Protein AF-A0A7C1LP32-F1 (afdb_monomer)

Mean predicted aligned error: 8.45 Å

Secondary structure (DSSP, 8-state):
--HHHHHHHHHHHHHHHHHHHHHHHHHHT-EE--HHHHHHHTSTTEEEEEETTEE--SHHHHHHHHHHPPTT-EE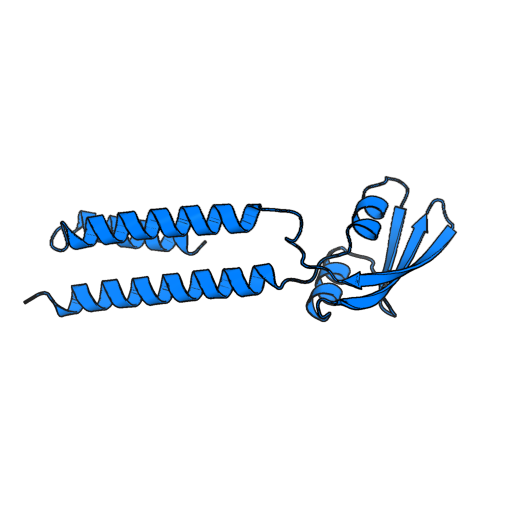EEEEEETTEEEEEEEE-EETTTT--HHHHHHHHHHHHHHHHHHHHHHTTT-HHHHHHHHHHHHHHT-

Nearest PDB structures (foldseek):
  4ynn-assembly1_A  TM=8.964E-01  e=3.195E-02  Legionella pneumophila subsp. pneumophila str. Philadelphia 1
  3stj-assembly1_A  TM=7.457E-01  e=2.047E-02  Escherichia coli K-12
  3pv2-assembly1_C  TM=7.127E-01  e=2.047E-02  Legionella fallonii
  5b6l-assembly1_A  TM=7.289E-01  e=1.921E-02  Synechocystis sp. PCC 6803 substr. Kazusa
  3pv3-assembly1_B  TM=7.305E-01  e=6.433E-02  Legionella fallonii

Foldseek 3D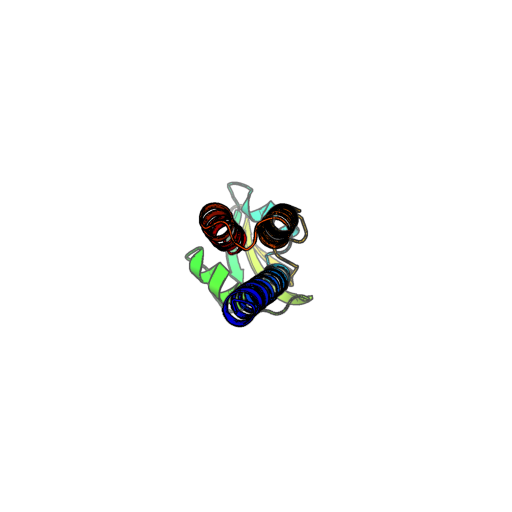i:
DCVVVLVVLVVVLVVLLVVLVVVLVVLQQQWDDDPVVVVQCVDPQKDWQDKAPGGDPDPVSVSVVSVPDGFQDWIWTFMAGNNDTDIDIDGIHGRCPPPCVSVVLLVVLVVLQVVLVVLCVVCVPDPVSVVSNVVSSVSSSD

pLDDT: mean 81.89, std 6.76, range [48.66, 89.75]

Solvent-accessible surface area (backbone atoms only — not comparable to full-atom values): 7830 Å² total; per-residue (Å²): 143,66,66,65,67,53,51,52,54,52,53,51,51,51,50,50,51,53,51,43,52,49,51,50,52,54,56,55,66,34,40,23,79,34,65,74,60,53,60,44,50,69,38,95,62,30,46,69,44,28,49,65,94,46,74,39,91,48,75,65,48,51,54,54,53,37,72,74,49,55,68,66,41,77,43,40,35,35,33,34,48,84,88,40,80,45,79,44,81,48,47,31,31,50,55,49,74,88,47,68,62,68,58,53,54,51,51,52,25,50,51,41,44,52,52,26,50,52,48,28,70,78,34,68,85,41,71,66,32,52,52,49,29,53,53,36,49,60,61,44,67,111

Structure (mmCIF, N/CA/C/O backbone):
data_AF-A0A7C1LP32-F1
#
_entry.id   AF-A0A7C1LP32-F1
#
loop_
_atom_site.group_PDB
_atom_site.id
_atom_site.type_symbol
_atom_site.label_atom_id
_atom_site.label_alt_id
_atom_site.label_comp_id
_atom_site.label_asym_id
_atom_site.label_entity_id
_atom_site.label_seq_id
_atom_site.pdbx_PDB_ins_code
_atom_site.Cartn_x
_atom_site.Cartn_y
_atom_site.Cartn_z
_atom_site.occupancy
_atom_site.B_iso_or_equiv
_atom_site.auth_seq_id
_atom_site.auth_comp_id
_atom_site.auth_asym_id
_atom_site.auth_atom_id
_atom_site.pdbx_PDB_model_num
ATOM 1 N N . MET A 1 1 ? 18.388 -2.926 -39.369 1.00 48.66 1 MET A N 1
ATOM 2 C CA . MET A 1 1 ? 17.223 -3.683 -38.848 1.00 48.66 1 MET A CA 1
ATOM 3 C C . MET A 1 1 ? 17.273 -3.695 -37.317 1.00 48.66 1 MET A C 1
ATOM 5 O O . MET A 1 1 ? 17.998 -4.498 -36.754 1.00 48.66 1 MET A O 1
ATOM 9 N N . ARG A 1 2 ? 16.574 -2.775 -36.631 1.00 56.00 2 ARG A N 1
ATOM 10 C CA . ARG A 1 2 ? 16.504 -2.707 -35.147 1.00 56.00 2 ARG A CA 1
ATOM 11 C C . ARG A 1 2 ? 15.082 -2.411 -34.616 1.00 56.00 2 ARG A C 1
ATOM 13 O O . ARG A 1 2 ? 14.920 -1.964 -33.490 1.00 56.00 2 ARG A O 1
ATOM 20 N N . LYS A 1 3 ? 14.029 -2.685 -35.401 1.00 61.69 3 LYS A N 1
ATOM 21 C CA . LYS A 1 3 ? 12.632 -2.403 -34.996 1.00 61.69 3 LYS A CA 1
ATOM 22 C C . LYS A 1 3 ? 12.109 -3.349 -33.906 1.00 61.69 3 LYS A C 1
ATOM 24 O O . LYS A 1 3 ? 11.357 -2.914 -33.048 1.00 61.69 3 LYS A O 1
ATOM 29 N N . ILE A 1 4 ? 12.544 -4.610 -33.910 1.00 70.69 4 ILE A N 1
ATOM 30 C CA . ILE A 1 4 ? 12.111 -5.641 -32.951 1.00 70.69 4 ILE A CA 1
ATOM 31 C C . ILE A 1 4 ? 12.537 -5.325 -31.502 1.00 70.69 4 ILE A C 1
ATOM 33 O O . ILE A 1 4 ? 11.660 -5.307 -30.642 1.00 70.69 4 ILE A O 1
ATOM 37 N N . PRO A 1 5 ? 13.819 -5.016 -31.194 1.00 72.31 5 PRO A N 1
ATOM 38 C CA . PRO A 1 5 ? 14.211 -4.685 -29.819 1.00 72.31 5 PRO A CA 1
ATOM 39 C C . PRO A 1 5 ? 13.566 -3.385 -29.323 1.00 72.31 5 PRO A C 1
ATOM 41 O O . PRO A 1 5 ? 13.259 -3.262 -28.142 1.00 72.31 5 PRO A O 1
ATOM 44 N N . PHE A 1 6 ? 13.319 -2.434 -30.227 1.00 71.62 6 PHE A N 1
ATOM 45 C CA . PHE A 1 6 ? 12.597 -1.204 -29.918 1.00 71.62 6 PHE A CA 1
ATOM 46 C C . PHE A 1 6 ? 11.134 -1.476 -29.535 1.00 71.62 6 PHE A C 1
ATOM 48 O O . PHE A 1 6 ? 10.679 -1.004 -28.495 1.00 71.62 6 PHE A O 1
ATOM 55 N N . LEU A 1 7 ? 10.420 -2.287 -30.326 1.00 76.19 7 LEU A N 1
ATOM 56 C CA . LEU A 1 7 ? 9.026 -2.648 -30.053 1.00 76.19 7 LEU A CA 1
ATOM 57 C C . LEU A 1 7 ? 8.888 -3.453 -28.757 1.00 76.19 7 LEU A C 1
ATOM 59 O O . LEU A 1 7 ? 8.012 -3.150 -27.956 1.00 76.19 7 LEU A O 1
ATOM 63 N N . LEU A 1 8 ? 9.789 -4.416 -28.525 1.00 78.19 8 LEU A N 1
ATOM 64 C CA . LEU A 1 8 ? 9.825 -5.215 -27.297 1.00 78.19 8 LEU A CA 1
ATOM 65 C C . LEU A 1 8 ? 10.028 -4.347 -26.051 1.00 78.19 8 LEU A C 1
ATOM 67 O O . LEU A 1 8 ? 9.316 -4.518 -25.061 1.00 78.19 8 LEU A O 1
ATOM 71 N N . SER A 1 9 ? 10.966 -3.394 -26.108 1.00 74.50 9 SER A N 1
ATOM 72 C CA . SER A 1 9 ? 11.214 -2.459 -25.005 1.00 74.50 9 SER A CA 1
ATOM 73 C C . SER A 1 9 ? 9.964 -1.639 -24.692 1.00 74.50 9 SER A C 1
ATOM 75 O O . SER A 1 9 ? 9.576 -1.538 -23.532 1.00 74.50 9 SER A O 1
ATOM 77 N N . LEU A 1 10 ? 9.290 -1.124 -25.726 1.00 77.62 10 LEU A N 1
ATOM 78 C CA . LEU A 1 10 ? 8.077 -0.323 -25.573 1.00 77.62 10 LEU A CA 1
ATOM 79 C C . LEU A 1 10 ? 6.913 -1.136 -24.985 1.00 77.62 10 LEU A C 1
ATOM 81 O O . LEU A 1 10 ? 6.231 -0.660 -24.080 1.00 77.62 10 LEU A O 1
ATOM 85 N N . THR A 1 11 ? 6.703 -2.370 -25.458 1.00 82.44 11 THR A N 1
ATOM 86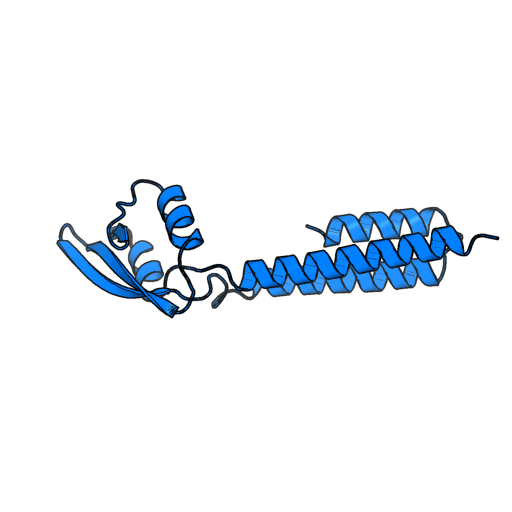 C CA . THR A 1 11 ? 5.661 -3.256 -24.915 1.00 82.44 11 THR A CA 1
ATOM 87 C C . THR A 1 11 ? 5.930 -3.632 -23.465 1.00 82.44 11 THR A C 1
ATOM 89 O O . THR A 1 11 ? 5.001 -3.655 -22.664 1.00 82.44 11 THR A O 1
ATOM 92 N N . CYS A 1 12 ? 7.193 -3.875 -23.104 1.00 79.69 12 CYS A N 1
ATOM 93 C CA . CYS A 1 12 ? 7.566 -4.202 -21.732 1.00 79.69 12 CYS A CA 1
ATOM 94 C C . CYS A 1 12 ? 7.300 -3.014 -20.800 1.00 79.69 12 CYS A C 1
ATOM 96 O O . CYS A 1 12 ? 6.708 -3.180 -19.736 1.00 79.69 12 CYS A O 1
ATOM 98 N N . GLY A 1 13 ? 7.627 -1.797 -21.245 1.00 77.31 13 GLY A N 1
ATOM 99 C CA . GLY A 1 13 ? 7.272 -0.603 -20.495 1.00 77.31 13 GLY A CA 1
ATOM 100 C C . GLY A 1 13 ? 5.762 -0.419 -20.340 1.00 77.31 13 GLY A C 1
ATOM 101 O O . GLY A 1 13 ? 5.273 -0.146 -19.247 1.00 77.31 13 GLY A O 1
ATOM 102 N N . PHE A 1 14 ? 4.985 -0.651 -21.396 1.00 82.56 14 PHE A N 1
ATOM 103 C CA . PHE A 1 14 ? 3.529 -0.580 -21.289 1.00 82.56 14 PHE A CA 1
ATOM 104 C C . PHE A 1 14 ? 2.964 -1.578 -20.264 1.00 82.56 14 PHE A C 1
ATOM 106 O O . PHE A 1 14 ? 2.103 -1.215 -19.466 1.00 82.56 14 PHE A O 1
ATOM 113 N N . ILE A 1 15 ? 3.495 -2.806 -20.222 1.00 85.19 15 ILE A N 1
ATOM 114 C CA . ILE A 1 15 ? 3.122 -3.812 -19.216 1.00 85.19 15 ILE A CA 1
ATOM 115 C C . ILE A 1 15 ? 3.430 -3.313 -17.799 1.00 85.19 15 ILE A C 1
ATOM 117 O O . ILE A 1 15 ? 2.579 -3.433 -16.922 1.00 85.19 15 ILE A O 1
ATOM 121 N N . ILE A 1 16 ? 4.602 -2.712 -17.572 1.00 82.31 16 ILE A N 1
ATOM 122 C CA . ILE A 1 16 ? 4.968 -2.164 -16.257 1.00 82.31 16 ILE A CA 1
ATOM 123 C C . ILE A 1 16 ? 3.979 -1.071 -15.833 1.00 82.31 16 ILE A C 1
ATOM 125 O O . ILE A 1 16 ? 3.504 -1.096 -14.703 1.00 82.31 16 ILE A O 1
ATOM 129 N N . ILE A 1 17 ? 3.598 -0.165 -16.741 1.00 82.56 17 ILE A N 1
ATOM 130 C CA . ILE A 1 17 ? 2.599 0.879 -16.454 1.00 82.56 17 ILE A CA 1
ATOM 131 C C . ILE A 1 17 ? 1.261 0.255 -16.044 1.00 82.56 17 ILE A C 1
ATOM 133 O O . ILE A 1 17 ? 0.660 0.681 -15.057 1.00 82.56 17 ILE A O 1
ATOM 137 N N . LEU A 1 18 ? 0.798 -0.768 -16.769 1.00 85.31 18 LEU A N 1
ATOM 138 C CA . LEU A 1 18 ? -0.441 -1.470 -16.430 1.00 85.31 18 LEU A CA 1
ATOM 139 C C . LEU A 1 18 ? -0.364 -2.130 -15.048 1.00 85.31 18 LEU A C 1
ATOM 141 O O . LEU A 1 18 ? -1.317 -2.024 -14.277 1.00 85.31 18 LEU A O 1
ATOM 145 N N . ILE A 1 19 ? 0.765 -2.762 -14.714 1.00 86.62 19 ILE A N 1
ATOM 146 C CA . ILE A 1 19 ? 0.990 -3.371 -13.396 1.00 86.62 19 ILE A CA 1
ATOM 147 C C . ILE A 1 19 ? 0.992 -2.300 -12.298 1.00 86.62 19 ILE A C 1
ATOM 149 O O . ILE A 1 19 ? 0.327 -2.492 -11.283 1.00 86.62 19 ILE A O 1
ATOM 153 N N . SER A 1 20 ? 1.659 -1.159 -12.500 1.00 83.12 20 SER A N 1
ATOM 154 C CA . SER A 1 20 ? 1.672 -0.055 -11.529 1.00 83.12 20 SER A CA 1
ATOM 155 C C . SER A 1 20 ? 0.271 0.523 -11.297 1.00 83.12 20 SER A C 1
ATOM 157 O O . SER A 1 20 ? -0.128 0.741 -10.153 1.00 83.12 20 SER A O 1
ATOM 159 N N . ILE A 1 21 ? -0.518 0.726 -12.361 1.00 84.69 21 ILE A N 1
ATOM 160 C CA . ILE A 1 21 ? -1.911 1.196 -12.250 1.00 84.69 21 ILE A CA 1
ATOM 161 C C . ILE A 1 21 ? -2.774 0.162 -11.517 1.00 84.69 21 ILE A C 1
ATOM 163 O O . ILE A 1 21 ? -3.583 0.523 -10.660 1.00 84.69 21 ILE A O 1
ATOM 167 N N . TYR A 1 22 ? -2.597 -1.123 -11.824 1.00 86.56 22 TYR A N 1
ATOM 168 C CA . TYR A 1 22 ? -3.313 -2.203 -11.153 1.00 86.56 22 TYR A CA 1
ATOM 169 C C . TYR A 1 22 ? -2.959 -2.284 -9.661 1.00 86.56 22 TYR A C 1
ATOM 171 O O . TYR A 1 22 ? -3.854 -2.309 -8.816 1.00 86.56 22 TYR A O 1
ATOM 179 N N . GLY A 1 23 ? -1.668 -2.228 -9.323 1.00 84.31 23 GLY A N 1
ATOM 180 C CA . GLY A 1 23 ? -1.187 -2.175 -7.942 1.00 84.31 23 GLY A CA 1
ATOM 181 C C . GLY A 1 23 ? -1.745 -0.969 -7.185 1.00 84.31 23 GLY A C 1
ATOM 182 O O . GLY A 1 23 ? -2.223 -1.109 -6.060 1.00 84.31 23 GLY A O 1
ATOM 183 N N . PHE A 1 24 ? -1.797 0.202 -7.825 1.00 83.94 24 PHE A N 1
ATOM 184 C CA . PHE A 1 24 ? -2.437 1.387 -7.259 1.00 83.94 24 PHE A CA 1
ATOM 185 C C . PHE A 1 24 ? -3.940 1.189 -7.013 1.00 83.94 24 PHE A C 1
ATOM 187 O O . PHE A 1 24 ? -4.453 1.591 -5.968 1.00 83.94 24 PHE A O 1
ATOM 194 N N . SER A 1 25 ? -4.656 0.552 -7.943 1.00 83.00 25 SER A N 1
ATOM 195 C CA . SER A 1 25 ? -6.078 0.240 -7.770 1.00 83.00 25 SER A CA 1
ATOM 196 C C . SER A 1 25 ? -6.310 -0.678 -6.567 1.00 83.00 25 SER A C 1
ATOM 198 O O . SER A 1 25 ? -7.219 -0.425 -5.777 1.00 83.00 25 SER A O 1
ATOM 200 N N . LEU A 1 26 ? -5.468 -1.701 -6.390 1.00 83.25 26 LEU A N 1
ATOM 201 C CA . LEU A 1 26 ? -5.517 -2.593 -5.229 1.00 83.25 26 LEU A CA 1
ATOM 202 C C . LEU A 1 26 ? -5.222 -1.845 -3.925 1.00 83.25 26 LEU A C 1
ATOM 204 O O . LEU A 1 26 ? -5.970 -1.973 -2.958 1.00 83.25 26 LEU A O 1
ATOM 208 N N . LEU A 1 27 ? -4.182 -1.006 -3.907 1.00 81.50 27 LEU A N 1
ATOM 209 C CA . LEU A 1 27 ? -3.851 -0.172 -2.748 1.00 81.50 27 LEU A CA 1
ATOM 210 C C . LEU A 1 27 ? -5.007 0.756 -2.375 1.00 81.50 27 LEU A C 1
ATOM 212 O O . LEU A 1 27 ? -5.317 0.912 -1.195 1.00 81.50 27 LEU A O 1
ATOM 216 N N . ARG A 1 28 ? -5.677 1.344 -3.371 1.00 80.44 28 ARG A N 1
ATOM 217 C CA . ARG A 1 28 ? -6.832 2.214 -3.146 1.00 80.44 28 ARG A CA 1
ATOM 218 C C . ARG A 1 28 ? -7.992 1.463 -2.503 1.00 80.44 28 ARG A C 1
ATOM 220 O O . ARG A 1 28 ? -8.693 2.075 -1.711 1.00 80.44 28 ARG A O 1
ATOM 227 N N . GLN A 1 29 ? -8.171 0.180 -2.809 1.00 83.12 29 GLN A N 1
ATOM 228 C CA . GLN A 1 29 ? -9.213 -0.684 -2.244 1.00 83.12 29 GLN A CA 1
ATOM 229 C C . GLN A 1 29 ? -8.837 -1.304 -0.893 1.00 83.12 29 GLN A C 1
ATOM 231 O O . GLN A 1 29 ? -9.628 -2.064 -0.342 1.00 83.12 29 GLN A O 1
ATOM 236 N N . ARG A 1 30 ? -7.663 -0.983 -0.332 1.00 85.31 30 ARG A N 1
ATOM 237 C CA . ARG A 1 30 ? -7.269 -1.482 0.986 1.00 85.31 30 ARG A CA 1
ATOM 238 C C . ARG A 1 30 ? -8.270 -1.006 2.055 1.00 85.31 30 ARG A C 1
ATOM 240 O O . ARG A 1 30 ? -8.440 0.211 2.206 1.00 85.31 30 ARG A O 1
ATOM 247 N N . PRO A 1 31 ? -8.887 -1.918 2.822 1.00 86.75 31 PRO A N 1
ATOM 248 C CA . PRO A 1 31 ? -9.715 -1.564 3.967 1.00 86.75 31 PRO A CA 1
ATOM 249 C C . PRO A 1 31 ? -8.868 -0.908 5.057 1.00 86.75 31 PRO A C 1
ATOM 251 O O . PRO A 1 31 ? -7.721 -1.286 5.302 1.00 86.75 31 PRO A O 1
ATOM 254 N N . GLY A 1 32 ? -9.427 0.100 5.709 1.00 86.62 32 GLY A N 1
ATOM 255 C CA . GLY A 1 32 ? -8.821 0.770 6.845 1.00 86.62 32 GLY A CA 1
ATOM 256 C C . GLY A 1 32 ? -9.830 0.996 7.957 1.00 86.62 32 GLY A C 1
ATOM 257 O O . GLY A 1 32 ? -11.045 0.978 7.739 1.00 86.62 32 GLY A O 1
ATOM 258 N N . LEU A 1 33 ? -9.297 1.231 9.154 1.00 85.62 33 LEU A N 1
ATOM 259 C CA . LEU A 1 33 ? -10.106 1.614 10.300 1.00 85.62 33 LEU A CA 1
ATOM 260 C C . LEU A 1 33 ? -10.848 2.931 10.022 1.00 85.62 33 LEU A C 1
ATOM 262 O O . LEU A 1 33 ? -10.256 3.857 9.450 1.00 85.62 33 LEU A O 1
ATOM 266 N N . PRO A 1 34 ? -12.117 3.042 10.444 1.00 85.31 34 PRO A N 1
ATOM 267 C CA . PRO A 1 34 ? -12.860 4.286 10.345 1.00 85.31 34 PRO A CA 1
ATOM 268 C C . PRO A 1 34 ? -12.185 5.395 11.166 1.00 85.31 34 PRO A C 1
ATOM 270 O O . PRO A 1 34 ? -11.571 5.111 12.201 1.00 85.31 34 PRO A O 1
ATOM 273 N N . PRO A 1 35 ? -12.294 6.662 10.722 1.00 82.25 35 PRO A N 1
ATOM 274 C CA . PRO A 1 35 ? -11.637 7.793 11.375 1.00 82.25 35 PRO A CA 1
ATOM 275 C C . PRO A 1 35 ? -12.028 7.910 12.849 1.00 82.25 35 PRO A C 1
ATOM 277 O O . PRO A 1 35 ? -11.167 8.144 13.682 1.00 82.25 35 PRO A O 1
ATOM 280 N N . GLU A 1 36 ? -13.283 7.610 13.189 1.00 83.38 36 GLU A N 1
ATOM 281 C CA . GLU A 1 36 ? -13.788 7.617 14.566 1.00 83.38 36 GLU A CA 1
ATOM 282 C C . GLU A 1 36 ? -12.969 6.719 15.504 1.00 83.38 36 GLU A C 1
ATOM 284 O O . GLU A 1 36 ? -12.577 7.146 16.586 1.00 83.38 36 GLU A O 1
ATOM 289 N N . ILE A 1 37 ? -12.659 5.491 15.080 1.00 83.75 37 ILE A N 1
ATOM 290 C CA . ILE A 1 37 ? -11.860 4.542 15.866 1.00 83.75 37 ILE A CA 1
ATOM 291 C C . ILE A 1 37 ? -10.380 4.930 15.830 1.00 83.75 37 ILE A C 1
ATOM 293 O O . ILE A 1 37 ? -9.687 4.860 16.843 1.00 83.75 37 ILE A O 1
ATOM 297 N N . LYS A 1 38 ? -9.887 5.393 14.678 1.00 82.88 38 LYS A N 1
ATOM 298 C CA . LYS A 1 38 ? -8.487 5.796 14.505 1.00 82.88 38 LYS A CA 1
ATOM 299 C C . LYS A 1 38 ? -8.114 7.012 15.361 1.00 82.88 38 LYS A C 1
ATOM 301 O O . LYS A 1 38 ? -7.011 7.053 15.905 1.00 82.88 38 LYS A O 1
ATOM 306 N N . ASP A 1 39 ? -9.018 7.975 15.487 1.00 83.06 39 ASP A N 1
ATOM 307 C CA . ASP A 1 39 ? -8.845 9.175 16.308 1.00 83.06 39 ASP A CA 1
ATOM 308 C C . ASP A 1 39 ? -8.956 8.849 17.801 1.00 83.06 39 ASP A C 1
ATOM 310 O O . ASP A 1 39 ? -8.281 9.467 18.626 1.00 83.06 39 ASP A O 1
ATOM 314 N N . LEU A 1 40 ? -9.767 7.845 18.154 1.00 81.75 40 LEU A N 1
ATOM 315 C CA . LEU A 1 40 ? -9.843 7.318 19.513 1.00 81.75 40 LEU A CA 1
ATOM 316 C C . LEU A 1 40 ? -8.538 6.623 19.912 1.00 81.75 40 LEU A C 1
ATOM 318 O O . LEU A 1 40 ? -7.964 7.008 20.922 1.00 81.75 40 LEU A O 1
ATOM 322 N N . ILE A 1 41 ? -8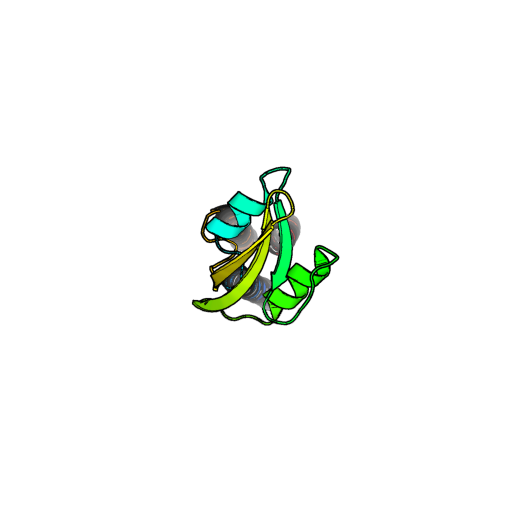.017 5.695 19.102 1.00 81.00 41 ILE A N 1
ATOM 323 C CA . ILE A 1 41 ? -6.765 4.959 19.383 1.00 81.00 41 ILE A CA 1
ATOM 324 C C . ILE A 1 41 ? -5.542 5.893 19.468 1.00 81.00 41 ILE A C 1
ATOM 326 O O . ILE A 1 41 ? -4.565 5.583 20.144 1.00 81.00 41 ILE A O 1
ATOM 330 N N . GLN A 1 42 ? -5.562 7.050 18.797 1.00 79.81 42 GLN A N 1
ATOM 331 C CA . GLN A 1 42 ? -4.481 8.037 18.920 1.00 79.81 42 GLN A CA 1
ATOM 332 C C . GLN A 1 42 ? -4.429 8.722 20.294 1.00 79.81 42 GLN A C 1
ATOM 334 O O . GLN A 1 42 ? -3.398 9.302 20.646 1.00 79.81 42 GLN A O 1
ATOM 339 N N . LYS A 1 43 ? -5.506 8.665 21.086 1.00 81.25 43 LYS A N 1
ATOM 340 C CA . LYS A 1 43 ? -5.499 9.161 22.465 1.00 81.25 43 LYS A CA 1
ATOM 341 C C . LYS A 1 43 ? -4.766 8.155 23.356 1.00 81.25 43 LYS A C 1
ATOM 343 O O . LYS A 1 43 ? -4.981 6.954 23.254 1.00 81.25 43 LYS A O 1
ATOM 348 N N . LYS A 1 44 ? -3.898 8.657 24.242 1.00 66.56 44 LYS A N 1
ATOM 349 C CA . LYS A 1 44 ? -2.970 7.839 25.051 1.00 66.56 44 LYS A CA 1
ATOM 350 C C . LYS A 1 44 ? -3.642 6.796 25.955 1.00 66.56 44 LYS A C 1
ATOM 352 O O . LYS A 1 44 ? -2.977 5.830 26.310 1.00 66.56 44 LYS A O 1
ATOM 357 N N . ASP A 1 45 ? -4.921 6.970 26.266 1.00 75.75 45 ASP A N 1
ATOM 358 C CA . ASP A 1 45 ? -5.658 6.146 27.231 1.00 75.75 45 ASP A CA 1
ATOM 359 C C . ASP A 1 45 ? -6.672 5.204 26.563 1.00 75.75 45 ASP A C 1
ATOM 361 O O . ASP A 1 45 ? -7.590 4.701 27.210 1.00 75.75 45 ASP A O 1
ATOM 365 N N . VAL A 1 46 ? -6.519 4.980 25.251 1.00 80.62 46 VAL A N 1
ATOM 366 C CA . VAL A 1 46 ? -7.450 4.184 24.455 1.00 80.62 46 VAL A CA 1
ATOM 367 C C . VAL A 1 46 ? -6.751 3.007 23.787 1.00 80.62 46 VAL A C 1
ATOM 369 O O . VAL A 1 46 ? -5.783 3.180 23.045 1.00 80.62 46 VAL A O 1
ATOM 372 N N . LYS A 1 47 ? -7.273 1.797 24.001 1.00 83.75 47 LYS A N 1
ATOM 373 C CA . LYS A 1 47 ? -6.731 0.569 23.410 1.00 83.75 47 LYS A CA 1
ATOM 374 C C . LYS A 1 47 ? -7.805 -0.201 22.656 1.00 83.75 47 LYS A C 1
ATOM 376 O O . LYS A 1 47 ? -8.850 -0.525 23.205 1.00 83.75 47 LYS A O 1
ATOM 381 N N . LEU A 1 48 ? -7.527 -0.554 21.405 1.00 84.12 48 LEU A N 1
ATOM 382 C CA . LEU A 1 48 ? -8.367 -1.485 20.659 1.00 84.12 48 LEU A CA 1
ATOM 383 C C . LEU A 1 48 ? -8.127 -2.908 21.183 1.00 84.12 48 LEU A C 1
ATOM 385 O O . LEU A 1 48 ? -6.999 -3.397 21.127 1.00 84.12 48 LEU A O 1
ATOM 389 N N . ILE A 1 49 ? -9.169 -3.547 21.718 1.00 87.75 49 ILE A N 1
ATOM 390 C CA . ILE A 1 49 ? -9.077 -4.891 22.306 1.00 87.75 49 ILE A CA 1
ATOM 391 C C . ILE A 1 49 ? -9.501 -5.954 21.293 1.00 87.75 49 ILE A C 1
ATOM 393 O O . ILE A 1 49 ? -8.881 -7.015 21.225 1.00 87.75 49 ILE A O 1
ATOM 397 N N . GLN A 1 50 ? -10.571 -5.696 20.541 1.00 88.50 50 GLN A N 1
ATOM 398 C CA . GLN A 1 50 ? -11.221 -6.707 19.711 1.00 88.50 50 GLN A CA 1
ATOM 399 C C . GLN A 1 50 ? -11.903 -6.068 18.502 1.00 88.50 50 GLN A C 1
ATOM 401 O O . GLN A 1 50 ? -12.450 -4.967 18.601 1.00 88.50 50 GLN A O 1
ATOM 406 N N . ILE A 1 51 ? -11.885 -6.786 17.382 1.00 87.50 51 ILE A N 1
ATOM 407 C CA . ILE A 1 51 ?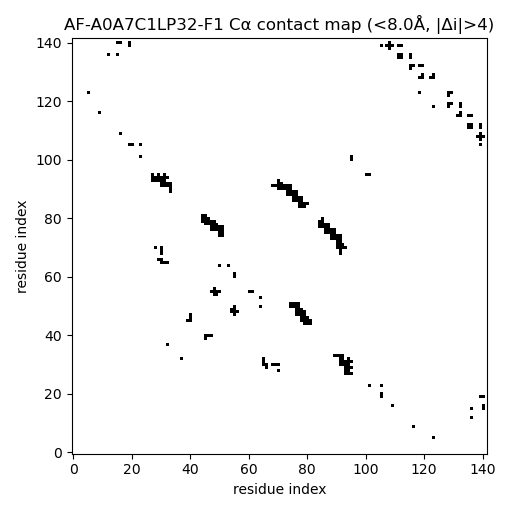 -12.754 -6.532 16.232 1.00 87.50 51 ILE A CA 1
ATOM 408 C C . ILE A 1 51 ? -13.551 -7.813 15.986 1.00 87.50 51 ILE A C 1
ATOM 410 O O . ILE A 1 51 ? -12.960 -8.880 15.814 1.00 87.50 51 ILE A O 1
ATOM 414 N N . ASP A 1 52 ? -14.875 -7.701 15.969 1.00 87.19 52 ASP A N 1
ATOM 415 C CA . ASP A 1 52 ? -15.827 -8.810 15.931 1.00 87.19 52 ASP A CA 1
ATOM 416 C C . ASP A 1 52 ? -15.511 -9.833 17.034 1.00 87.19 52 ASP A C 1
ATOM 418 O O . ASP A 1 52 ? -15.519 -9.484 18.212 1.00 87.19 52 ASP A O 1
ATOM 422 N N . ASP A 1 53 ? -15.152 -11.064 16.670 1.00 85.75 53 ASP A N 1
ATOM 423 C CA . ASP A 1 53 ? -14.796 -12.147 17.595 1.00 85.75 53 ASP A CA 1
ATOM 424 C C . ASP A 1 53 ? -13.275 -12.332 17.765 1.00 85.75 53 ASP A C 1
ATOM 426 O O . ASP A 1 53 ? -12.820 -13.275 18.416 1.00 85.75 53 ASP A O 1
ATOM 430 N N . ILE A 1 54 ? -12.458 -11.455 17.167 1.00 86.19 54 ILE A N 1
ATOM 431 C CA . ILE A 1 54 ? -11.001 -11.618 17.104 1.00 86.19 54 ILE A CA 1
ATOM 432 C C . ILE A 1 54 ? -10.317 -10.590 18.002 1.00 86.19 54 ILE A C 1
ATOM 434 O O . ILE A 1 54 ? -10.393 -9.377 17.786 1.00 86.19 54 ILE A O 1
ATOM 438 N N . ARG A 1 55 ? -9.607 -11.090 19.017 1.00 87.81 55 ARG A N 1
ATOM 439 C CA . ARG A 1 55 ? -8.819 -10.268 19.939 1.00 87.81 55 ARG A CA 1
ATOM 440 C C . ARG A 1 55 ? -7.545 -9.766 19.262 1.00 87.81 55 ARG A C 1
ATOM 442 O O . ARG A 1 55 ? -6.837 -10.536 18.620 1.00 87.81 55 ARG A O 1
ATOM 449 N N . ILE A 1 56 ? -7.239 -8.489 19.458 1.00 87.75 56 ILE A N 1
ATOM 450 C CA . ILE A 1 56 ? -6.058 -7.827 18.910 1.00 87.75 56 ILE A CA 1
ATOM 451 C C . ILE A 1 56 ? -5.028 -7.669 20.021 1.00 87.75 56 ILE A C 1
ATOM 453 O O . ILE A 1 56 ? -5.229 -6.931 20.988 1.00 87.75 56 ILE A O 1
ATOM 457 N N . GLU A 1 57 ? -3.898 -8.356 19.879 1.00 86.12 57 GLU A N 1
ATOM 458 C CA . GLU A 1 57 ? -2.755 -8.203 20.783 1.00 86.12 57 GLU A CA 1
ATOM 459 C C . GLU A 1 57 ? -1.618 -7.441 20.110 1.00 86.12 57 GLU A C 1
ATOM 461 O O . GLU A 1 57 ? -0.884 -6.688 20.758 1.00 86.12 57 GLU A O 1
ATOM 466 N N . ARG A 1 58 ? -1.475 -7.626 18.795 1.00 85.06 58 ARG A N 1
ATOM 467 C CA . ARG A 1 58 ? -0.424 -7.032 17.978 1.00 85.06 58 ARG A CA 1
ATOM 468 C C . ARG A 1 58 ? -1.028 -6.266 16.815 1.00 85.06 58 ARG A C 1
ATOM 470 O O . ARG A 1 58 ? -2.073 -6.611 16.277 1.00 85.06 58 ARG A O 1
ATOM 477 N N . LYS A 1 59 ? -0.269 -5.287 16.327 1.00 82.88 59 LYS A N 1
ATOM 478 C CA . LYS A 1 59 ? -0.610 -4.540 15.109 1.00 82.88 59 LYS A CA 1
ATOM 479 C C . LYS A 1 59 ? -0.795 -5.444 13.876 1.00 82.88 59 LYS A C 1
ATOM 481 O O . LYS A 1 59 ? -1.566 -5.120 12.987 1.00 82.88 59 LYS A O 1
ATOM 486 N N . MET A 1 60 ? -0.104 -6.583 13.826 1.00 84.62 60 MET A N 1
ATOM 487 C CA . MET A 1 60 ? -0.250 -7.557 12.739 1.00 84.62 60 MET A CA 1
ATOM 488 C C . MET A 1 60 ? -1.632 -8.223 12.729 1.00 84.62 60 MET A C 1
ATOM 490 O O . MET A 1 60 ? -2.141 -8.529 11.656 1.00 84.62 60 MET A O 1
ATOM 494 N N . ASP A 1 61 ? -2.251 -8.406 13.898 1.00 86.56 61 ASP A N 1
ATOM 495 C CA . ASP A 1 61 ? -3.579 -9.017 14.008 1.00 86.56 61 ASP A CA 1
ATOM 496 C C . ASP A 1 61 ? -4.634 -8.069 13.427 1.00 86.56 61 ASP A C 1
ATOM 498 O O . ASP A 1 61 ? -5.498 -8.486 12.660 1.00 86.56 61 ASP A O 1
ATOM 502 N N . GLU A 1 62 ? -4.498 -6.768 13.704 1.00 86.38 62 GLU A N 1
ATOM 503 C CA . GLU A 1 62 ? -5.305 -5.717 13.075 1.00 86.38 62 GLU A CA 1
ATOM 504 C C . GLU A 1 62 ? -5.169 -5.760 11.544 1.00 86.38 62 GLU A C 1
ATOM 506 O O . GLU A 1 62 ? -6.172 -5.794 10.833 1.00 86.38 62 GLU A O 1
ATOM 511 N N . GLU A 1 63 ? -3.939 -5.812 11.020 1.00 85.88 63 GLU A N 1
ATOM 512 C CA . GLU A 1 63 ? -3.697 -5.884 9.572 1.00 85.88 63 GLU A CA 1
ATOM 513 C C . GLU A 1 63 ? -4.278 -7.157 8.942 1.00 85.88 63 GLU A C 1
ATOM 515 O O . GLU A 1 63 ? -4.820 -7.104 7.834 1.00 85.88 63 GLU A O 1
ATOM 520 N N . PHE A 1 64 ? -4.207 -8.285 9.649 1.00 87.44 64 PHE A N 1
ATOM 521 C CA . PHE A 1 64 ? -4.775 -9.552 9.208 1.00 87.44 64 PHE A CA 1
ATOM 522 C C . PHE A 1 64 ? -6.304 -9.499 9.129 1.00 87.44 64 PHE A C 1
ATOM 524 O O . PHE A 1 64 ? -6.870 -9.908 8.114 1.00 87.44 64 PHE A O 1
ATOM 531 N N . ILE A 1 65 ? -6.973 -8.947 10.144 1.00 87.75 65 ILE A N 1
ATOM 532 C CA . ILE A 1 65 ? -8.433 -8.776 10.143 1.00 87.75 65 ILE A CA 1
ATOM 533 C C . ILE A 1 65 ? -8.841 -7.835 9.010 1.00 87.75 65 ILE A C 1
ATOM 535 O O . ILE A 1 65 ? -9.699 -8.177 8.200 1.00 87.75 65 ILE A O 1
ATOM 539 N N . LEU A 1 66 ? -8.166 -6.688 8.884 1.00 87.75 66 LEU A N 1
ATOM 540 C CA . LEU A 1 66 ? -8.425 -5.720 7.816 1.00 87.75 66 LEU A CA 1
ATOM 541 C C . LEU A 1 66 ? -8.275 -6.334 6.420 1.00 87.75 66 LEU A C 1
ATOM 543 O O . LEU A 1 66 ? -9.005 -5.949 5.514 1.00 87.75 66 LEU A O 1
ATOM 547 N N . SER A 1 67 ? -7.360 -7.291 6.229 1.00 85.44 67 SER A N 1
ATOM 548 C CA . SER A 1 67 ? -7.164 -7.950 4.930 1.00 85.44 67 SER A CA 1
ATOM 549 C C . SER A 1 67 ? -8.330 -8.847 4.494 1.00 85.44 67 SER A C 1
ATOM 551 O O . SER A 1 67 ? -8.464 -9.127 3.304 1.00 85.44 67 SER A O 1
ATOM 553 N N . GLN A 1 68 ? -9.172 -9.284 5.434 1.00 87.44 68 GLN A N 1
ATOM 554 C CA . GLN A 1 68 ? -10.312 -10.168 5.172 1.00 87.44 68 GLN A CA 1
ATOM 555 C C . GLN A 1 68 ? -11.639 -9.420 5.024 1.00 87.44 68 GLN A C 1
ATOM 557 O O . GLN A 1 68 ? -12.623 -10.007 4.580 1.00 87.44 68 GLN A O 1
ATOM 562 N N . LYS A 1 69 ? -11.675 -8.142 5.406 1.00 88.25 69 LYS A N 1
ATOM 563 C CA . LYS A 1 69 ? -12.899 -7.345 5.473 1.00 88.25 69 LYS A CA 1
ATOM 564 C C . LYS A 1 69 ? -13.152 -6.575 4.190 1.00 88.25 69 LYS A C 1
ATOM 566 O O . LYS A 1 69 ? -12.228 -6.081 3.547 1.00 88.25 69 LYS A O 1
ATOM 571 N N . ALA A 1 70 ? -14.419 -6.440 3.823 1.00 86.12 70 ALA A N 1
ATOM 572 C CA . ALA A 1 70 ? -14.817 -5.615 2.696 1.00 86.12 70 ALA A CA 1
ATOM 573 C C . ALA A 1 70 ? -15.074 -4.169 3.134 1.00 86.12 70 ALA A C 1
ATOM 575 O O . ALA A 1 70 ? -15.496 -3.871 4.251 1.00 86.12 70 ALA A O 1
ATOM 576 N N . ILE A 1 71 ? -14.859 -3.231 2.217 1.00 86.81 71 ILE A N 1
ATOM 577 C CA . ILE A 1 71 ? -15.192 -1.827 2.463 1.00 86.81 71 ILE A CA 1
ATOM 578 C C . ILE A 1 71 ? -16.714 -1.679 2.543 1.00 86.81 71 ILE A C 1
ATOM 580 O O . ILE A 1 71 ? -17.438 -2.176 1.683 1.00 86.81 71 ILE A O 1
ATOM 584 N N . GLY A 1 72 ? -17.194 -0.971 3.566 1.00 85.25 72 GLY A N 1
ATOM 585 C CA . GLY A 1 72 ? -18.618 -0.819 3.861 1.00 85.25 72 GLY A CA 1
ATOM 586 C C . GLY A 1 72 ? -19.220 -1.943 4.710 1.00 85.25 72 GLY A C 1
ATOM 587 O O . GLY A 1 72 ? -20.365 -1.798 5.143 1.00 85.25 72 GLY A O 1
ATOM 588 N N . GLU A 1 73 ? -18.466 -3.013 4.982 1.00 87.94 73 GLU A N 1
ATOM 589 C CA . GLU A 1 73 ? -18.850 -4.059 5.932 1.00 87.94 73 GLU A CA 1
ATOM 590 C C . GLU A 1 73 ? -18.925 -3.474 7.348 1.00 87.94 73 GLU A C 1
ATOM 592 O O . GLU A 1 73 ? -18.076 -2.663 7.734 1.00 87.94 73 GLU A O 1
ATOM 597 N N . GLN A 1 74 ? -19.973 -3.838 8.090 1.00 88.12 74 GLN A N 1
ATOM 598 C CA . GLN A 1 74 ? -20.126 -3.477 9.498 1.00 88.12 74 GLN A CA 1
ATOM 599 C C . GLN A 1 74 ? -19.359 -4.471 10.357 1.00 88.12 74 GLN A C 1
ATOM 601 O O . GLN A 1 74 ? -19.512 -5.676 10.176 1.00 88.12 74 GLN A O 1
ATOM 606 N N . SER A 1 75 ? -18.590 -3.941 11.300 1.00 88.25 75 SER A N 1
ATOM 607 C CA . SER A 1 75 ? -17.921 -4.730 12.323 1.00 88.25 75 SER A CA 1
ATOM 608 C C . SER A 1 75 ? -18.083 -4.082 13.685 1.00 88.25 75 SER A C 1
ATOM 610 O O . SER A 1 75 ? -18.253 -2.862 13.805 1.00 88.25 75 SER A O 1
ATOM 612 N N . THR A 1 76 ? -18.009 -4.920 14.706 1.00 89.75 76 THR A N 1
ATOM 613 C CA . THR A 1 76 ? -18.096 -4.526 16.105 1.00 89.75 76 THR A CA 1
ATOM 614 C C . THR A 1 76 ? -16.692 -4.300 16.641 1.00 89.75 76 THR A C 1
ATOM 616 O O . THR A 1 76 ? -15.836 -5.174 16.576 1.00 89.75 76 THR A O 1
ATOM 619 N N . PHE A 1 77 ? -16.430 -3.118 17.181 1.00 89.62 77 PHE A N 1
ATOM 620 C CA . PHE A 1 77 ? -15.140 -2.742 17.742 1.00 89.62 77 PHE A CA 1
ATOM 621 C C . PHE A 1 77 ? -15.284 -2.624 19.253 1.00 89.62 77 PHE A C 1
ATOM 623 O O . PHE A 1 77 ? -16.069 -1.806 19.733 1.00 89.62 77 PHE A O 1
ATOM 630 N N . LEU A 1 78 ? -14.504 -3.409 19.998 1.00 88.31 78 LEU A N 1
ATOM 631 C CA . LEU A 1 78 ? -14.381 -3.255 21.446 1.00 88.31 78 LEU A CA 1
ATOM 632 C C . LEU A 1 78 ? -13.134 -2.440 21.754 1.00 88.31 78 LEU A C 1
ATOM 634 O O . LEU A 1 78 ? -11.999 -2.854 21.483 1.00 88.31 78 LEU A O 1
ATOM 638 N N . VAL A 1 79 ? -13.364 -1.269 22.329 1.00 89.00 79 VAL A N 1
ATOM 639 C CA . VAL A 1 79 ? -12.333 -0.291 22.647 1.00 89.00 79 VAL A CA 1
ATOM 640 C C . VAL A 1 79 ? -12.314 -0.073 24.155 1.00 89.00 79 VAL A C 1
ATOM 642 O O . VAL A 1 79 ? -13.346 0.165 24.769 1.00 89.00 79 VAL A O 1
ATOM 645 N N . GLU A 1 80 ? -11.135 -0.152 24.759 1.00 87.25 80 GLU A N 1
ATOM 646 C CA . GLU A 1 80 ? -10.913 0.217 26.153 1.00 87.25 80 GLU A CA 1
ATOM 647 C C . GLU A 1 80 ? -10.654 1.716 26.245 1.00 87.25 80 GLU A C 1
ATOM 649 O O . GLU A 1 80 ? -9.734 2.204 25.593 1.00 87.25 80 GLU A O 1
ATOM 654 N N . ILE A 1 81 ? -11.435 2.431 27.050 1.00 86.56 81 ILE A N 1
ATOM 655 C CA . ILE A 1 81 ? -11.257 3.852 27.359 1.00 86.56 81 ILE A CA 1
ATOM 656 C C . ILE A 1 81 ? -11.296 3.988 28.878 1.00 86.56 81 ILE A C 1
ATOM 658 O O . ILE A 1 81 ? -12.309 3.661 29.497 1.00 86.56 81 ILE A O 1
ATOM 662 N N . ASP A 1 82 ? -10.199 4.433 29.493 1.00 83.06 82 ASP A N 1
ATOM 663 C CA . ASP A 1 82 ? -10.108 4.635 30.950 1.00 83.06 82 ASP A CA 1
ATOM 664 C C . ASP A 1 82 ? -10.563 3.404 31.775 1.00 83.06 82 ASP A C 1
ATOM 666 O O . ASP A 1 82 ? -11.229 3.519 32.808 1.00 83.06 82 ASP A O 1
ATOM 670 N N . GLY A 1 83 ? -10.244 2.196 31.291 1.00 80.56 83 GLY A N 1
ATOM 671 C CA . GLY A 1 83 ? -10.609 0.921 31.923 1.00 80.56 83 GLY A CA 1
ATOM 672 C C . GLY A 1 83 ? -12.070 0.489 31.730 1.00 80.56 83 GLY A C 1
ATOM 673 O O . GLY A 1 83 ? -12.495 -0.511 32.310 1.00 80.56 83 GLY A O 1
ATOM 674 N N . LYS A 1 84 ? -12.855 1.215 30.925 1.00 84.88 84 LYS A N 1
ATOM 675 C CA . LYS A 1 84 ? -14.190 0.799 30.478 1.00 84.88 84 LYS A CA 1
ATOM 676 C C . LYS A 1 84 ? -14.126 0.277 29.052 1.00 84.88 84 LYS A C 1
ATOM 678 O O . LYS A 1 84 ? -13.506 0.891 28.191 1.00 84.88 84 LYS A O 1
ATOM 683 N N . ILE A 1 85 ? -14.802 -0.838 28.805 1.00 86.62 85 ILE A N 1
ATOM 684 C CA . ILE A 1 85 ? -14.946 -1.395 27.462 1.00 86.62 85 ILE A CA 1
ATOM 685 C C . ILE A 1 85 ? -16.185 -0.762 26.828 1.00 86.62 85 ILE A C 1
ATOM 687 O O . ILE A 1 85 ? -17.295 -0.933 27.332 1.00 86.62 85 ILE A O 1
ATOM 691 N N . GLU A 1 86 ? -15.985 -0.021 25.744 1.00 87.62 86 GLU A N 1
ATOM 692 C CA . GLU A 1 86 ? -17.046 0.485 24.880 1.00 87.62 86 GLU A CA 1
ATOM 693 C C . GLU A 1 86 ? -17.145 -0.370 23.619 1.00 87.62 86 GLU A C 1
ATOM 695 O O . GLU A 1 86 ? -16.145 -0.651 22.956 1.00 87.62 86 GLU A O 1
ATOM 700 N N . GLU A 1 87 ? -18.373 -0.743 23.275 1.00 87.81 87 GLU A N 1
ATOM 701 C CA . GLU A 1 87 ? -18.706 -1.424 22.030 1.00 87.81 87 GLU A CA 1
ATOM 702 C C . GLU A 1 87 ? -19.190 -0.408 20.997 1.00 87.81 87 GLU A C 1
ATOM 704 O O . GLU A 1 87 ? -20.046 0.434 21.286 1.00 87.81 87 GLU A O 1
ATOM 709 N N . ARG A 1 88 ? -18.624 -0.463 19.790 1.00 87.06 88 ARG A N 1
ATOM 710 C CA . ARG A 1 88 ? -19.002 0.415 18.682 1.00 87.06 88 ARG A CA 1
ATOM 711 C C . ARG A 1 88 ? -19.155 -0.369 17.394 1.00 87.06 88 ARG A C 1
ATOM 713 O O . ARG A 1 88 ? -18.207 -0.990 16.928 1.00 87.06 88 ARG A O 1
ATOM 720 N N . GLU A 1 89 ? -20.321 -0.262 16.778 1.00 88.50 89 GLU A N 1
ATOM 721 C CA . GLU A 1 89 ? -20.563 -0.794 15.441 1.00 88.50 89 GLU A CA 1
ATOM 722 C C . GLU A 1 89 ? -20.257 0.274 14.396 1.00 88.50 89 GLU A C 1
ATOM 724 O O . GLU A 1 89 ? -20.945 1.292 14.295 1.00 88.50 89 GLU A O 1
ATOM 729 N N . VAL A 1 90 ? -19.216 0.048 13.601 1.00 88.88 90 VAL A N 1
ATOM 730 C CA . VAL A 1 90 ? -18.794 0.992 12.563 1.00 88.88 90 VAL A CA 1
ATOM 731 C C . VAL A 1 90 ? -18.419 0.258 11.282 1.00 88.88 90 VAL A C 1
ATOM 733 O O . VAL A 1 90 ? -18.118 -0.935 11.275 1.00 88.88 90 VAL A O 1
ATOM 736 N N . LYS A 1 91 ? -18.481 0.980 10.160 1.00 89.19 91 LYS A N 1
ATOM 737 C CA . LYS A 1 91 ? -18.184 0.430 8.833 1.00 89.19 91 LYS A CA 1
ATOM 738 C C . LYS A 1 91 ? -16.723 0.636 8.462 1.00 89.19 91 LYS A C 1
ATOM 740 O O . LYS A 1 91 ? -16.178 1.718 8.689 1.00 89.19 91 LYS A O 1
ATOM 745 N N . PHE A 1 92 ? -16.117 -0.354 7.810 1.00 86.81 92 PHE A N 1
ATOM 746 C CA . PHE A 1 92 ? -14.790 -0.176 7.221 1.00 86.81 92 PHE A CA 1
ATOM 747 C C . PHE A 1 92 ? -14.815 0.845 6.088 1.00 86.81 92 PHE A C 1
ATOM 749 O O . PHE A 1 92 ? -15.733 0.879 5.263 1.00 86.81 92 PHE A O 1
ATOM 756 N N . VAL A 1 93 ? -13.762 1.656 6.021 1.00 87.94 93 VAL A N 1
ATOM 757 C CA . VAL A 1 93 ? -13.580 2.699 5.006 1.00 87.94 93 VAL A CA 1
ATOM 758 C C . VAL A 1 93 ? -12.303 2.444 4.213 1.00 87.94 93 VAL A C 1
ATOM 760 O O . VAL A 1 93 ? -11.474 1.618 4.585 1.00 87.94 93 VAL A O 1
ATOM 763 N N . TYR A 1 94 ? -12.109 3.164 3.110 1.00 85.81 94 TYR A N 1
ATOM 764 C CA . TYR A 1 94 ? -10.854 3.105 2.362 1.00 85.81 94 TYR A CA 1
ATOM 765 C C . TYR A 1 94 ? -9.689 3.608 3.229 1.00 85.81 94 TYR A C 1
ATOM 767 O O . TYR A 1 94 ? -9.744 4.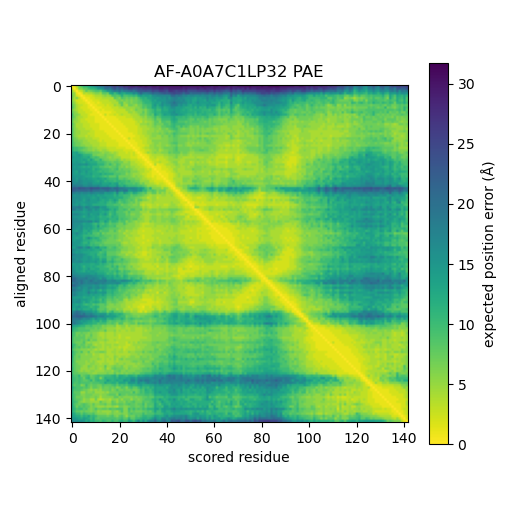730 3.740 1.00 85.81 94 TYR A O 1
ATOM 775 N N . TYR A 1 95 ? -8.604 2.834 3.334 1.00 81.38 95 TYR A N 1
ATOM 776 C CA . TYR A 1 95 ? -7.415 3.180 4.126 1.00 81.38 95 TYR A CA 1
ATOM 777 C C . TYR A 1 95 ? -6.802 4.532 3.724 1.00 81.38 95 TYR A C 1
ATOM 779 O O . TYR A 1 95 ? -6.377 5.318 4.570 1.00 81.38 95 TYR A O 1
ATOM 787 N N . TYR A 1 96 ? -6.795 4.826 2.422 1.00 75.69 96 TYR A N 1
ATOM 788 C CA . TYR A 1 96 ? -6.259 6.068 1.859 1.00 75.69 96 TYR A CA 1
ATOM 789 C C . TYR A 1 96 ? -7.319 7.153 1.613 1.00 75.69 96 TYR A C 1
ATOM 791 O O . TYR A 1 96 ? -7.027 8.133 0.937 1.00 75.69 96 TYR A O 1
ATOM 799 N N . SER A 1 97 ? -8.533 7.024 2.165 1.00 71.25 97 SER A N 1
ATOM 800 C CA . SER A 1 97 ? -9.603 8.034 2.018 1.00 71.25 97 SER A CA 1
ATOM 801 C C . SER A 1 97 ? -9.178 9.451 2.420 1.00 71.25 97 SER A C 1
ATOM 803 O O . SER A 1 97 ? -9.654 10.419 1.836 1.00 71.25 97 SER A O 1
ATOM 805 N N . LEU A 1 98 ? -8.262 9.569 3.383 1.00 65.56 98 LEU A N 1
ATOM 806 C CA . LEU A 1 98 ? -7.807 10.843 3.947 1.00 65.56 98 LEU A CA 1
ATOM 807 C C . LEU A 1 98 ? -6.451 11.312 3.398 1.00 65.56 98 LEU A C 1
ATOM 809 O O . LEU A 1 98 ? -6.042 12.436 3.671 1.00 65.56 98 LEU A O 1
ATOM 813 N N . ASN A 1 99 ? -5.742 10.474 2.633 1.00 68.75 99 ASN A N 1
ATOM 814 C CA . ASN A 1 99 ? -4.361 10.736 2.231 1.00 68.75 99 ASN A CA 1
ATOM 815 C C . ASN A 1 99 ? -4.204 10.727 0.708 1.00 68.75 99 ASN A C 1
ATOM 817 O O . ASN A 1 99 ? -4.296 9.683 0.068 1.00 68.75 99 ASN A O 1
ATOM 821 N N . PHE A 1 100 ? -3.812 11.871 0.142 1.00 72.12 100 PHE A N 1
ATOM 822 C CA . PHE A 1 100 ? -3.403 11.988 -1.267 1.00 72.12 100 PHE A CA 1
ATOM 823 C C . PHE A 1 100 ? -2.058 11.314 -1.578 1.00 72.12 100 PHE A C 1
ATOM 825 O O . PHE A 1 100 ? -1.643 11.274 -2.734 1.00 72.12 100 PHE A O 1
ATOM 832 N N . PHE A 1 101 ? -1.371 10.790 -0.560 1.00 71.31 101 PHE A N 1
ATOM 833 C CA . PHE A 1 101 ? -0.005 10.286 -0.661 1.00 71.31 101 PHE A CA 1
ATOM 834 C C . PHE A 1 101 ? 0.180 9.275 -1.807 1.00 71.31 101 PHE A C 1
ATOM 836 O O . PHE A 1 101 ? 0.992 9.565 -2.680 1.00 71.31 101 PHE A O 1
ATOM 843 N N . PRO A 1 102 ? -0.602 8.181 -1.939 1.00 76.44 102 PRO A N 1
ATOM 844 C CA . PRO A 1 102 ? -0.389 7.225 -3.030 1.00 76.44 102 PRO A CA 1
ATOM 845 C C . PRO A 1 102 ? -0.582 7.840 -4.421 1.00 76.44 102 PRO A C 1
ATOM 847 O O . PRO A 1 102 ? 0.100 7.461 -5.371 1.0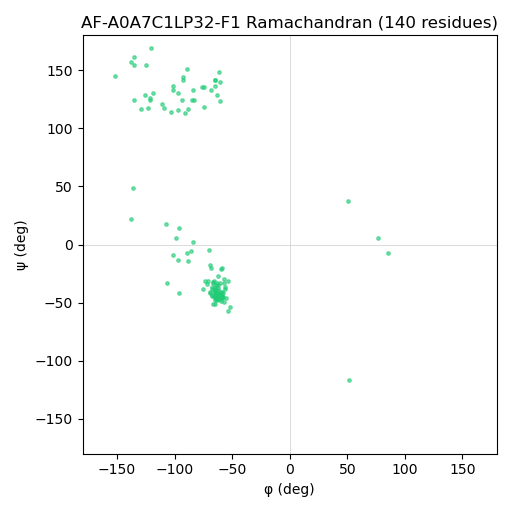0 76.44 102 PRO A O 1
ATOM 850 N N . LEU A 1 103 ? -1.520 8.786 -4.553 1.00 80.50 103 LEU A N 1
ATOM 851 C CA . LEU A 1 103 ? -1.822 9.437 -5.828 1.00 80.50 103 LEU A CA 1
ATOM 852 C C . LEU A 1 103 ? -0.623 10.258 -6.313 1.00 80.50 103 LEU A C 1
ATOM 854 O O . LEU A 1 103 ? -0.297 10.227 -7.495 1.00 80.50 103 LEU A O 1
ATOM 858 N N . ILE A 1 104 ? 0.046 10.969 -5.402 1.00 83.31 104 ILE A N 1
ATOM 859 C CA . ILE A 1 104 ? 1.214 11.791 -5.732 1.00 83.31 104 ILE A CA 1
ATOM 860 C C . ILE A 1 104 ? 2.346 10.918 -6.292 1.00 83.31 104 ILE A C 1
ATOM 862 O O . ILE A 1 104 ? 2.902 11.259 -7.334 1.00 83.31 104 ILE A O 1
ATOM 866 N N . TYR A 1 105 ? 2.645 9.773 -5.668 1.00 81.06 105 TYR A N 1
ATOM 867 C CA . TYR A 1 105 ? 3.674 8.852 -6.175 1.00 81.06 105 TYR A CA 1
ATOM 868 C C . TYR A 1 105 ? 3.313 8.275 -7.542 1.00 81.06 105 TYR A C 1
ATOM 870 O O . TYR A 1 105 ? 4.165 8.247 -8.428 1.00 81.06 105 TYR A O 1
ATOM 878 N N . LEU A 1 106 ? 2.045 7.902 -7.755 1.00 82.56 106 LEU A N 1
ATOM 879 C CA . LEU A 1 106 ? 1.581 7.447 -9.065 1.00 82.56 106 LEU A CA 1
ATOM 880 C C . LEU A 1 106 ? 1.790 8.527 -10.138 1.00 82.56 106 LEU A C 1
ATOM 882 O O . LEU A 1 106 ? 2.284 8.227 -11.222 1.00 82.56 106 LEU A O 1
ATOM 886 N N . LEU A 1 107 ? 1.443 9.784 -9.845 1.00 86.12 107 LEU A N 1
ATOM 887 C CA . LEU A 1 107 ? 1.614 10.894 -10.785 1.00 86.12 107 LEU A CA 1
ATOM 888 C C . LEU A 1 107 ? 3.089 11.156 -11.105 1.00 86.12 107 LEU A C 1
ATOM 890 O O . LEU A 1 107 ? 3.425 11.354 -12.272 1.00 86.12 107 LEU A O 1
ATOM 894 N N . ILE A 1 108 ? 3.965 11.119 -10.096 1.00 86.50 108 ILE A N 1
ATOM 895 C CA . ILE A 1 108 ? 5.416 11.250 -10.289 1.00 86.50 108 ILE A CA 1
ATOM 896 C C . ILE A 1 108 ? 5.930 10.111 -11.179 1.00 86.50 108 ILE A C 1
ATOM 898 O O . ILE A 1 108 ? 6.625 10.379 -12.158 1.00 86.50 108 ILE A O 1
ATOM 902 N N . GLY A 1 109 ? 5.534 8.865 -10.900 1.00 84.19 109 GLY A N 1
ATOM 903 C CA . GLY A 1 109 ? 5.892 7.702 -11.714 1.00 84.19 109 GLY A CA 1
ATOM 904 C C . GLY A 1 109 ? 5.415 7.830 -13.163 1.00 84.19 109 GLY A C 1
ATOM 905 O O . GLY A 1 109 ? 6.198 7.643 -14.091 1.00 84.19 109 GLY A O 1
ATOM 906 N N . ILE A 1 110 ? 4.162 8.249 -13.386 1.00 85.25 110 ILE A N 1
ATOM 907 C CA . ILE A 1 110 ? 3.621 8.527 -14.729 1.00 85.25 110 ILE A CA 1
ATOM 908 C C . ILE A 1 110 ? 4.443 9.605 -15.441 1.00 85.25 110 ILE A C 1
ATOM 910 O O . ILE A 1 110 ? 4.779 9.444 -16.614 1.00 85.25 110 ILE A O 1
ATOM 914 N N . PHE A 1 111 ? 4.807 10.684 -14.750 1.00 87.62 111 PHE A N 1
ATOM 915 C CA . PHE A 1 111 ? 5.606 11.755 -15.339 1.00 87.62 111 PHE A CA 1
ATOM 916 C C . PHE A 1 111 ? 7.005 11.263 -15.738 1.00 87.62 111 PHE A C 1
ATOM 918 O O . PHE A 1 111 ? 7.464 11.526 -16.853 1.00 87.62 111 PHE A O 1
ATOM 925 N N . CYS A 1 112 ? 7.651 10.473 -14.875 1.00 84.06 112 CYS A N 1
ATOM 926 C CA . CYS A 1 112 ? 8.918 9.811 -15.173 1.00 84.06 112 CYS A CA 1
ATOM 927 C C . CYS A 1 112 ? 8.804 8.863 -16.376 1.00 84.06 112 CYS A C 1
ATOM 929 O O . CYS A 1 112 ? 9.667 8.902 -17.255 1.00 84.06 112 CYS A O 1
ATOM 931 N N . PHE A 1 113 ? 7.732 8.069 -16.471 1.00 84.00 113 PHE A N 1
ATOM 932 C CA . PHE A 1 113 ? 7.479 7.207 -17.628 1.00 84.00 113 PHE A CA 1
ATOM 933 C C . PHE A 1 113 ? 7.335 8.006 -18.924 1.00 84.00 113 PHE A C 1
ATOM 935 O O . PHE A 1 113 ? 7.937 7.637 -19.932 1.00 84.00 113 PHE A O 1
ATOM 942 N N . ILE A 1 114 ? 6.572 9.104 -18.916 1.00 85.81 114 ILE A N 1
ATOM 943 C CA . ILE A 1 114 ? 6.370 9.944 -20.105 1.00 85.81 114 ILE A CA 1
ATOM 944 C C . ILE A 1 114 ? 7.711 10.493 -20.598 1.00 85.81 114 ILE A C 1
ATOM 946 O O . ILE A 1 114 ? 8.027 10.364 -21.781 1.00 85.81 114 ILE A O 1
ATOM 950 N N . ILE A 1 115 ? 8.529 11.048 -19.699 1.00 85.38 115 ILE A N 1
ATOM 951 C CA . ILE A 1 115 ? 9.854 11.577 -20.054 1.00 85.38 115 ILE A CA 1
ATOM 952 C C . ILE A 1 115 ? 10.750 10.460 -20.602 1.00 85.38 115 ILE A C 1
ATOM 954 O O . ILE A 1 115 ? 11.380 10.636 -21.644 1.00 85.38 115 ILE A O 1
ATOM 958 N N . ALA A 1 116 ? 10.776 9.299 -19.947 1.00 81.62 116 ALA A N 1
ATOM 959 C CA . ALA A 1 116 ? 11.565 8.150 -20.380 1.00 81.62 116 ALA A CA 1
ATOM 960 C C . ALA A 1 116 ? 11.169 7.664 -21.779 1.00 81.62 116 ALA A C 1
ATOM 962 O O . ALA A 1 116 ? 12.037 7.428 -22.620 1.00 81.62 116 ALA A O 1
ATOM 963 N N . ILE A 1 117 ? 9.865 7.562 -22.054 1.00 83.81 117 ILE A N 1
ATOM 964 C CA . ILE A 1 117 ? 9.343 7.199 -23.374 1.00 83.81 117 ILE A CA 1
ATOM 965 C C . ILE A 1 117 ? 9.749 8.251 -24.408 1.00 83.81 117 ILE A C 1
ATOM 967 O O . ILE A 1 117 ? 10.266 7.882 -25.457 1.00 83.81 117 ILE A O 1
ATOM 971 N N . LEU A 1 118 ? 9.585 9.546 -24.125 1.00 84.38 118 LEU A N 1
ATOM 972 C CA . LEU A 1 118 ? 9.966 10.615 -25.056 1.00 84.38 118 LEU A CA 1
ATOM 973 C C . LEU A 1 118 ? 11.460 10.581 -25.397 1.00 84.38 118 LEU A C 1
ATOM 975 O O . LEU A 1 118 ? 11.825 10.637 -26.571 1.00 84.38 118 LEU A O 1
ATOM 979 N N . VAL A 1 119 ? 12.325 10.432 -24.390 1.00 81.94 119 VAL A N 1
ATOM 980 C CA . VAL A 1 119 ? 13.778 10.311 -24.582 1.00 81.94 119 VAL A CA 1
ATOM 981 C C . VAL A 1 119 ? 14.113 9.074 -25.417 1.00 81.94 119 VAL A C 1
ATOM 983 O O . VAL A 1 119 ? 14.921 9.154 -26.345 1.00 81.94 119 VAL A O 1
ATOM 986 N N . PHE A 1 120 ? 13.457 7.945 -25.142 1.00 79.94 120 PHE A N 1
ATOM 987 C CA . PHE A 1 120 ? 13.656 6.708 -25.891 1.00 79.94 120 PHE A CA 1
ATOM 988 C C . PHE A 1 120 ? 13.154 6.800 -27.340 1.00 79.94 120 PHE A C 1
ATOM 990 O O . PHE A 1 120 ? 13.804 6.276 -28.239 1.00 79.94 120 PHE A O 1
ATOM 997 N N . LEU A 1 121 ? 12.045 7.501 -27.600 1.00 80.62 121 LEU A N 1
ATOM 998 C CA . LEU A 1 121 ? 11.531 7.748 -28.952 1.00 80.62 121 LEU A CA 1
ATOM 999 C C . LEU A 1 121 ? 12.467 8.659 -29.757 1.00 80.62 121 LEU A C 1
ATOM 1001 O O . LEU A 1 121 ? 12.751 8.370 -30.918 1.00 80.62 121 LEU A O 1
ATOM 1005 N N . LEU A 1 122 ? 12.974 9.731 -29.140 1.00 82.12 122 LEU A N 1
ATOM 1006 C CA . LEU A 1 122 ? 13.852 10.705 -29.797 1.00 82.12 122 LEU A CA 1
ATOM 1007 C C . LEU A 1 122 ? 15.255 10.153 -30.083 1.00 82.12 122 LEU A C 1
ATOM 1009 O O . LEU A 1 122 ? 15.886 10.567 -31.054 1.00 82.12 122 LEU A O 1
ATOM 1013 N N . ARG A 1 123 ? 15.763 9.239 -29.247 1.00 81.25 123 ARG A N 1
ATOM 1014 C CA . ARG A 1 123 ? 17.125 8.686 -29.359 1.00 81.25 123 ARG A CA 1
ATOM 1015 C C . ARG A 1 123 ? 17.173 7.170 -29.169 1.00 81.25 123 ARG A C 1
ATOM 1017 O O . ARG A 1 123 ? 18.008 6.654 -28.435 1.00 81.25 123 ARG A O 1
ATOM 1024 N N . SER A 1 124 ? 16.306 6.438 -29.865 1.00 73.50 124 SER A N 1
ATOM 1025 C CA . SER A 1 124 ? 16.195 4.971 -29.726 1.00 73.50 124 SER A CA 1
ATOM 1026 C C . SER A 1 124 ? 17.475 4.182 -30.055 1.00 73.50 124 SER A C 1
ATOM 1028 O O . SER A 1 124 ? 17.637 3.040 -29.609 1.00 73.50 124 SER A O 1
ATOM 1030 N N . GLU A 1 125 ? 18.393 4.774 -30.824 1.00 74.56 125 GLU A N 1
ATOM 1031 C CA . GLU A 1 125 ? 19.663 4.154 -31.216 1.00 74.56 125 GLU A CA 1
ATOM 1032 C C . GLU A 1 125 ? 20.806 4.392 -30.215 1.00 74.56 125 GLU A C 1
ATOM 1034 O O . GLU A 1 125 ? 21.808 3.679 -30.276 1.00 74.56 125 GLU A O 1
ATOM 1039 N N . ASP A 1 126 ? 20.647 5.337 -29.280 1.00 82.38 126 ASP A N 1
ATOM 1040 C CA . ASP A 1 126 ? 21.641 5.663 -28.254 1.00 82.38 126 ASP A CA 1
ATOM 1041 C C . ASP A 1 126 ? 21.524 4.689 -27.067 1.00 82.38 126 ASP A C 1
ATOM 1043 O O . ASP A 1 126 ? 20.466 4.541 -26.444 1.00 82.38 126 ASP A O 1
ATOM 1047 N N . GLU A 1 127 ? 22.627 4.023 -26.723 1.00 80.25 127 GLU A N 1
ATOM 1048 C CA . GLU A 1 127 ? 22.685 3.095 -25.588 1.00 80.25 127 GLU A CA 1
ATOM 1049 C C . GLU A 1 127 ? 22.363 3.793 -24.261 1.00 80.25 127 GLU A C 1
ATOM 1051 O O . GLU A 1 127 ? 21.708 3.208 -23.395 1.00 80.25 127 GLU A O 1
ATOM 1056 N N . ARG A 1 128 ? 22.730 5.074 -24.123 1.00 83.69 128 ARG A N 1
ATOM 1057 C CA . ARG A 1 128 ? 22.459 5.869 -22.917 1.00 83.69 128 ARG A CA 1
ATOM 1058 C C . ARG A 1 128 ? 20.967 6.124 -22.734 1.00 83.69 128 ARG A C 1
ATOM 1060 O O . ARG A 1 128 ? 20.469 6.044 -21.613 1.00 83.69 128 ARG A O 1
ATOM 1067 N N . ALA A 1 129 ? 20.241 6.372 -23.825 1.00 78.44 129 ALA A N 1
ATOM 1068 C CA . ALA A 1 129 ? 18.793 6.566 -23.790 1.00 78.44 129 ALA A CA 1
ATOM 1069 C C . ALA A 1 129 ? 18.058 5.279 -23.383 1.00 78.44 129 A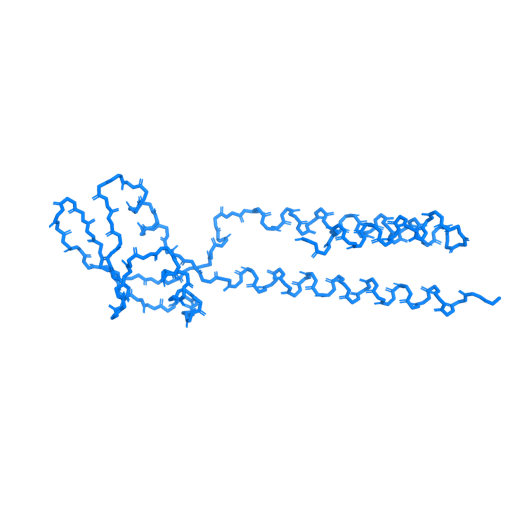LA A C 1
ATOM 1071 O O . ALA A 1 129 ? 17.053 5.338 -22.677 1.00 78.44 129 ALA A O 1
ATOM 1072 N N . ARG A 1 130 ? 18.586 4.106 -23.762 1.00 78.50 130 ARG A N 1
ATOM 1073 C CA . ARG A 1 130 ? 18.041 2.810 -23.332 1.00 78.50 130 ARG A CA 1
ATOM 1074 C C . ARG A 1 130 ? 18.276 2.549 -21.843 1.00 78.50 130 ARG A C 1
ATOM 1076 O O . ARG A 1 130 ? 17.367 2.070 -21.174 1.00 78.50 130 ARG A O 1
ATOM 1083 N N . ILE A 1 131 ? 19.457 2.875 -21.317 1.00 82.50 131 ILE A N 1
ATOM 1084 C CA . ILE A 1 131 ? 19.743 2.753 -19.876 1.00 82.50 131 ILE A CA 1
ATOM 1085 C C . ILE A 1 131 ? 18.843 3.700 -19.076 1.00 82.50 131 ILE A C 1
AT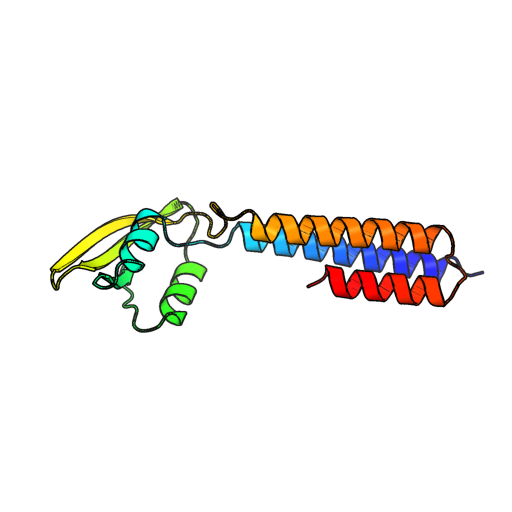OM 1087 O O . ILE A 1 131 ? 18.237 3.277 -18.094 1.00 82.50 131 ILE A O 1
ATOM 1091 N N . TYR A 1 132 ? 18.706 4.952 -19.525 1.00 82.88 132 TYR A N 1
ATOM 1092 C CA . TYR A 1 132 ? 17.809 5.927 -18.905 1.00 82.88 132 TYR A CA 1
ATOM 1093 C C . TYR A 1 132 ? 16.360 5.431 -18.882 1.00 82.88 132 TYR A C 1
ATOM 1095 O O . TYR A 1 132 ? 15.721 5.474 -17.836 1.00 82.88 132 TYR A O 1
ATOM 1103 N N . TYR A 1 133 ? 15.880 4.881 -20.003 1.00 81.12 133 TYR A N 1
ATOM 1104 C CA . TYR A 1 133 ? 14.558 4.268 -20.094 1.00 81.12 133 TYR A CA 1
ATOM 1105 C C . TYR A 1 133 ? 14.361 3.206 -19.006 1.00 81.12 133 TYR A C 1
ATOM 1107 O O . TYR A 1 133 ? 13.479 3.349 -18.166 1.00 81.12 133 TYR A O 1
ATOM 1115 N N . TRP A 1 134 ? 15.221 2.187 -18.942 1.00 80.12 134 TRP A N 1
ATOM 1116 C CA . TRP A 1 134 ? 15.074 1.123 -17.944 1.00 80.12 134 TRP A CA 1
ATOM 1117 C C . TRP A 1 134 ? 15.191 1.622 -16.501 1.00 80.12 134 TRP A C 1
ATOM 1119 O O . TRP A 1 134 ? 14.401 1.197 -15.663 1.00 80.12 134 TRP A O 1
ATOM 1129 N N . ALA A 1 135 ? 16.102 2.559 -16.220 1.00 81.69 135 ALA A N 1
ATOM 1130 C CA . ALA A 1 135 ? 16.260 3.142 -14.889 1.00 81.69 135 ALA A CA 1
ATOM 1131 C C . ALA A 1 135 ? 14.996 3.891 -14.430 1.00 81.69 135 ALA A C 1
ATOM 1133 O O . ALA A 1 135 ? 14.529 3.709 -13.302 1.00 81.69 135 ALA A O 1
ATOM 1134 N N . SER A 1 136 ? 14.396 4.690 -15.316 1.00 81.19 136 SER A N 1
ATOM 1135 C CA . SER A 1 136 ? 13.126 5.367 -15.042 1.00 81.19 136 SER A CA 1
ATOM 1136 C C . SER A 1 136 ? 11.979 4.379 -14.852 1.00 81.19 136 SER A C 1
ATOM 1138 O O . SER A 1 136 ? 11.114 4.610 -14.007 1.00 81.19 136 SER A O 1
ATOM 1140 N N . PHE A 1 137 ? 11.989 3.263 -15.585 1.00 77.25 137 PHE A N 1
ATOM 1141 C CA . PHE A 1 137 ? 10.988 2.214 -15.435 1.00 77.25 137 PHE A CA 1
ATOM 1142 C C . PHE A 1 137 ? 11.089 1.494 -14.087 1.00 77.25 137 PHE A C 1
ATOM 1144 O O . PHE A 1 137 ? 10.070 1.330 -13.423 1.00 77.25 137 PHE A O 1
ATOM 1151 N N . THR A 1 138 ? 12.302 1.151 -13.640 1.00 78.69 138 THR A N 1
ATOM 1152 C CA . THR A 1 138 ? 12.527 0.556 -12.312 1.00 78.69 138 THR A CA 1
ATOM 1153 C C . THR A 1 138 ? 12.181 1.502 -11.167 1.00 78.69 138 THR A C 1
ATOM 1155 O O . THR A 1 138 ? 11.647 1.066 -10.155 1.00 78.69 138 THR A O 1
ATOM 1158 N N . PHE A 1 139 ? 12.450 2.802 -11.316 1.00 77.31 139 PHE A N 1
ATOM 1159 C CA . PHE A 1 139 ? 12.077 3.790 -10.302 1.00 77.31 139 PHE A CA 1
ATOM 1160 C C . PHE A 1 139 ? 10.555 3.923 -10.170 1.00 77.31 139 PHE A C 1
ATOM 1162 O O . PHE A 1 139 ? 10.035 4.038 -9.069 1.00 77.31 139 PHE A O 1
ATOM 1169 N N . SER A 1 140 ? 9.846 3.876 -11.297 1.00 71.69 140 SER A N 1
ATOM 1170 C CA . SER A 1 140 ? 8.399 4.109 -11.357 1.00 71.69 140 SER A CA 1
ATOM 1171 C C . SER A 1 140 ? 7.559 2.851 -11.074 1.00 71.69 140 SER A C 1
ATOM 1173 O O . SER A 1 140 ? 6.331 2.926 -11.028 1.00 71.69 140 SER A O 1
ATOM 1175 N N . SER A 1 141 ? 8.200 1.687 -10.925 1.00 68.00 141 SER A N 1
ATOM 1176 C CA . SER A 1 141 ? 7.561 0.440 -10.480 1.00 68.00 141 SER A CA 1
ATOM 1177 C C . SER A 1 141 ? 7.554 0.251 -8.957 1.00 68.00 141 SER A C 1
ATOM 1179 O O . SER A 1 141 ? 6.959 -0.718 -8.489 1.00 68.00 141 SER A O 1
ATOM 1181 N N . CYS A 1 142 ? 8.238 1.122 -8.209 1.00 57.97 142 CYS A N 1
ATOM 1182 C CA . CYS A 1 142 ? 8.258 1.139 -6.744 1.00 57.97 142 CYS A CA 1
ATOM 1183 C C . CYS A 1 142 ? 7.128 2.017 -6.193 1.00 57.97 142 CYS A C 1
ATOM 1185 O O . CYS A 1 142 ? 6.575 1.645 -5.135 1.00 57.97 142 CYS A O 1
#

Sequence (142 aa):
MRKIPFLLSLTCGFIIILISIYGFSLLRQRPGLPPEIKDLIQKKDVKLIQIDDIRIERKMDEEFILSQKAIGEQSTFLVEIDGKIEEREVKFVYYYSLNFFPLIYLLIGIFCFIIAILVFLLRSEDERARIYYWASFTFSSC

Radius of gyration: 22.46 Å; Cα contacts (8 Å, |Δi|>4): 157; chains: 1; bounding box: 43×24×71 Å